Protein AF-A0A952FI58-F1 (afdb_monomer_lite)

Foldseek 3Di:
DDDPPPQDDPLLVVLVVLLVLLPLPVQLVVQCVVQVPHDPVSNVVSNVCSVVSSVVSNVVSVVSCVVCVVPDPDDD

Sequence (76 aa):
GARLPAGAGWSQFFGVCLLCGVGFTMSLFIGALAFAGQDAGYETQLKLGVLCGSLLSGVLGAVMLMRTSTAQKVPN

pLDDT: mean 74.22, std 12.36, range [41.0, 89.69]

Secondary structure (DSSP, 8-state):
-PPPPTT--HHHHHHHHHHHT--HHHHHHHHHHHTTTS-HHHHHHHHHHHHHHHHHHHHHHHHHHHHHHTT-----

Radius of gyration: 17.08 Å; chains: 1; bounding box: 28×18×56 Å

Structure (mmCIF, N/CA/C/O backbone):
data_AF-A0A952FI58-F1
#
_entry.id   AF-A0A952FI58-F1
#
loop_
_atom_site.group_PDB
_atom_site.id
_atom_site.type_symbol
_atom_site.label_atom_id
_atom_site.label_alt_id
_atom_site.label_comp_id
_atom_site.label_asym_id
_atom_site.label_entity_id
_atom_site.label_seq_id
_atom_site.pdbx_PDB_ins_code
_atom_site.Cartn_x
_atom_site.Cartn_y
_atom_site.Cartn_z
_atom_site.occupancy
_atom_site.B_iso_or_equiv
_atom_site.auth_seq_id
_atom_site.auth_comp_id
_atom_site.auth_asym_id
_atom_site.auth_atom_id
_atom_site.pdbx_PDB_model_num
ATOM 1 N N . GLY A 1 1 ? 10.635 -11.806 18.871 1.00 50.44 1 GLY A N 1
ATOM 2 C CA . GLY A 1 1 ? 9.208 -11.699 19.222 1.00 50.44 1 GLY A CA 1
ATOM 3 C C . GLY A 1 1 ? 8.739 -10.295 18.930 1.00 50.44 1 GLY A C 1
ATOM 4 O O . GLY A 1 1 ? 9.273 -9.373 19.527 1.00 50.44 1 GLY A O 1
ATOM 5 N N . ALA A 1 2 ? 7.804 -10.132 17.995 1.00 50.34 2 ALA A N 1
ATOM 6 C CA . ALA A 1 2 ? 7.164 -8.848 17.730 1.00 50.34 2 ALA A CA 1
ATOM 7 C C . ALA A 1 2 ? 5.906 -8.749 18.599 1.00 50.34 2 ALA A C 1
ATOM 9 O O . ALA A 1 2 ? 5.054 -9.636 18.565 1.00 50.34 2 ALA A O 1
ATOM 10 N N . ARG A 1 3 ? 5.828 -7.708 19.427 1.00 58.06 3 ARG A N 1
ATOM 11 C CA . ARG A 1 3 ? 4.680 -7.429 20.292 1.00 58.06 3 ARG A CA 1
ATOM 12 C C . ARG A 1 3 ? 3.863 -6.339 19.611 1.00 58.06 3 ARG A C 1
ATOM 14 O O . ARG A 1 3 ? 4.429 -5.307 19.259 1.00 58.06 3 ARG A O 1
ATOM 21 N N . LEU A 1 4 ? 2.570 -6.570 19.397 1.00 60.28 4 LEU A N 1
ATOM 22 C CA . LEU A 1 4 ? 1.706 -5.528 18.849 1.00 60.28 4 LEU A CA 1
ATOM 23 C C . LEU A 1 4 ? 1.582 -4.376 19.859 1.00 60.28 4 LEU A C 1
ATOM 25 O O . LEU A 1 4 ? 1.630 -4.632 21.069 1.00 60.28 4 LEU A O 1
ATOM 29 N N . PRO A 1 5 ? 1.466 -3.121 19.381 1.00 59.97 5 PRO A N 1
ATOM 30 C CA . PRO A 1 5 ? 1.330 -1.958 20.251 1.00 59.97 5 PRO A CA 1
ATOM 31 C C . PRO A 1 5 ? 0.136 -2.134 21.198 1.00 59.97 5 PRO A C 1
ATOM 33 O O . PRO A 1 5 ? -0.885 -2.712 20.823 1.00 59.97 5 PRO A O 1
ATOM 36 N N . ALA A 1 6 ? 0.286 -1.683 22.446 1.00 56.84 6 ALA A N 1
ATOM 37 C CA . ALA A 1 6 ? -0.703 -1.899 23.500 1.00 56.84 6 ALA A CA 1
ATOM 38 C C . ALA A 1 6 ? -2.077 -1.347 23.077 1.00 56.84 6 ALA A C 1
ATOM 40 O O . ALA A 1 6 ? -2.227 -0.146 22.875 1.00 56.84 6 ALA A O 1
ATOM 41 N N . GLY A 1 7 ? -3.058 -2.240 22.912 1.00 61.16 7 GLY A N 1
ATOM 42 C CA . GLY A 1 7 ? -4.419 -1.902 22.482 1.00 61.16 7 GLY A CA 1
ATOM 43 C C . GLY A 1 7 ? -4.752 -2.242 21.026 1.00 61.16 7 GLY A C 1
ATOM 44 O O . GLY A 1 7 ? -5.930 -2.323 20.706 1.00 61.16 7 GLY A O 1
ATOM 45 N N . ALA A 1 8 ? -3.771 -2.531 20.163 1.00 63.34 8 ALA A N 1
ATOM 46 C CA . ALA A 1 8 ? -4.042 -2.922 18.779 1.00 63.34 8 ALA A CA 1
ATOM 47 C C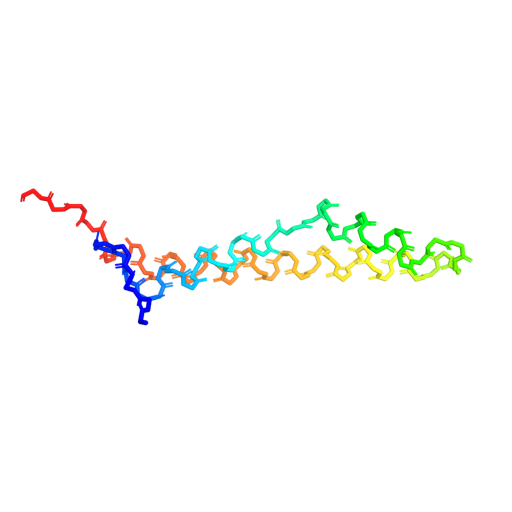 . ALA A 1 8 ? -4.290 -4.434 18.659 1.00 63.34 8 ALA A C 1
ATOM 49 O O . ALA A 1 8 ? -3.424 -5.256 18.975 1.00 63.34 8 ALA A O 1
ATOM 50 N N . GLY A 1 9 ? -5.466 -4.812 18.157 1.00 70.75 9 GLY A N 1
ATOM 51 C CA . GLY A 1 9 ? -5.756 -6.200 17.802 1.00 70.75 9 GLY A CA 1
ATOM 52 C C . GLY A 1 9 ? -4.945 -6.651 16.583 1.00 70.75 9 GLY A C 1
ATOM 53 O O . GLY A 1 9 ? -4.698 -5.865 15.668 1.00 70.75 9 GLY A O 1
ATOM 54 N N . TRP A 1 10 ? -4.580 -7.937 16.521 1.00 71.12 10 TRP A N 1
ATOM 55 C CA . TRP A 1 10 ? -3.903 -8.525 15.352 1.00 71.12 10 TRP A CA 1
ATOM 56 C C . TRP A 1 10 ? -4.636 -8.220 14.040 1.00 71.12 10 TRP A C 1
ATOM 58 O O . TRP A 1 10 ? -4.008 -7.854 13.050 1.00 71.12 10 TRP A O 1
ATOM 68 N N . SER A 1 11 ? -5.967 -8.259 14.056 1.00 68.56 11 SER A N 1
ATOM 69 C CA . SER A 1 11 ? -6.805 -7.942 12.897 1.00 68.56 11 SER A CA 1
ATOM 70 C C . SER A 1 11 ? -6.704 -6.478 12.440 1.00 68.56 11 SER A C 1
ATOM 72 O O . SER A 1 11 ? -6.776 -6.209 11.244 1.00 68.56 11 SER A O 1
ATOM 74 N N . GLN A 1 12 ? -6.485 -5.533 13.362 1.00 69.75 12 GLN A N 1
ATOM 75 C CA . GLN A 1 12 ? -6.279 -4.120 13.028 1.00 69.75 12 GLN A CA 1
ATOM 76 C C . GLN A 1 12 ? -4.903 -3.899 12.398 1.00 69.75 12 GLN A C 1
ATOM 78 O O . GLN A 1 12 ? -4.793 -3.159 11.425 1.00 69.75 12 GLN A O 1
ATOM 83 N N . PHE A 1 13 ? -3.867 -4.575 12.908 1.00 78.75 13 PHE A N 1
ATOM 84 C CA . PHE A 1 13 ? -2.538 -4.543 12.298 1.00 78.75 13 PHE A CA 1
ATOM 85 C C . PHE A 1 13 ? -2.591 -5.037 10.849 1.00 78.75 13 PHE A C 1
ATOM 87 O O . PHE A 1 13 ? -2.121 -4.340 9.954 1.00 78.75 13 PHE A O 1
ATOM 94 N N . PHE A 1 14 ? -3.264 -6.165 10.598 1.00 77.12 14 PHE A N 1
ATOM 95 C CA . PHE A 1 14 ? -3.497 -6.641 9.234 1.00 77.12 14 PHE A CA 1
ATOM 96 C C . PHE A 1 14 ? -4.277 -5.625 8.391 1.00 77.12 14 PHE A C 1
ATOM 98 O O . PHE A 1 14 ? -3.855 -5.326 7.279 1.00 77.12 14 PHE A O 1
ATOM 105 N N . GLY A 1 15 ? -5.355 -5.034 8.915 1.00 76.56 15 GLY A N 1
ATOM 106 C CA . GLY A 1 15 ? -6.109 -3.999 8.202 1.00 76.56 15 GLY A CA 1
ATOM 107 C C . GLY A 1 15 ? -5.254 -2.786 7.804 1.00 76.56 15 GLY A C 1
ATOM 108 O O . GLY A 1 15 ? -5.320 -2.339 6.661 1.00 76.56 15 GLY A O 1
ATOM 109 N N . VAL A 1 16 ? -4.391 -2.298 8.701 1.00 78.25 16 VAL A N 1
ATOM 110 C CA . VAL A 1 16 ? -3.453 -1.197 8.414 1.00 78.25 16 VAL A CA 1
ATOM 111 C C . VAL A 1 16 ? -2.385 -1.618 7.404 1.00 78.25 16 VAL A C 1
ATOM 113 O O . VAL A 1 16 ? -2.069 -0.837 6.512 1.00 78.25 16 VAL A O 1
ATOM 116 N N . CYS A 1 17 ? -1.859 -2.843 7.477 1.00 79.81 17 CYS A N 1
ATOM 117 C CA . CYS A 1 17 ? -0.933 -3.366 6.468 1.00 79.81 17 CYS A CA 1
ATOM 118 C C . CYS A 1 17 ? -1.578 -3.434 5.074 1.00 79.81 17 CYS A C 1
ATOM 120 O O . CYS A 1 17 ? -0.940 -3.047 4.097 1.00 79.81 17 CYS A O 1
ATOM 122 N N . LEU A 1 18 ? -2.844 -3.860 4.977 1.00 76.94 18 LEU A N 1
ATOM 123 C CA . LEU A 1 18 ? -3.591 -3.862 3.714 1.00 76.94 18 LEU A CA 1
ATOM 124 C C . LEU A 1 18 ? -3.810 -2.439 3.175 1.00 76.94 18 LEU A C 1
ATOM 126 O O . LEU A 1 18 ? -3.673 -2.214 1.974 1.00 76.94 18 LEU A O 1
ATOM 130 N N . LEU A 1 19 ? -4.097 -1.462 4.040 1.00 77.19 19 LEU A N 1
ATOM 131 C CA . LEU A 1 19 ? -4.200 -0.059 3.621 1.00 77.19 19 LEU A CA 1
ATOM 132 C C . LEU A 1 19 ? -2.848 0.544 3.216 1.00 77.19 19 LEU A C 1
ATOM 134 O O . LEU A 1 19 ? -2.781 1.293 2.247 1.00 77.19 19 LEU A O 1
ATOM 138 N N . CYS A 1 20 ? -1.766 0.196 3.913 1.00 78.19 20 CYS A N 1
ATOM 139 C CA . CYS A 1 20 ? -0.404 0.599 3.553 1.00 78.19 20 CYS A CA 1
ATOM 140 C C . CYS A 1 20 ? -0.019 0.095 2.150 1.00 78.19 20 CYS A C 1
ATOM 142 O O . CYS A 1 20 ? 0.678 0.780 1.407 1.00 78.19 20 CYS A O 1
ATOM 144 N N . GLY A 1 21 ? -0.545 -1.066 1.748 1.00 70.00 21 GLY A N 1
ATOM 145 C CA . GLY A 1 21 ? -0.384 -1.624 0.404 1.00 70.00 21 GLY A CA 1
ATOM 146 C C . GLY A 1 21 ? -1.040 -0.823 -0.732 1.00 70.00 21 GLY A C 1
ATOM 147 O O . GLY A 1 21 ? -0.843 -1.171 -1.895 1.00 70.00 21 GLY A O 1
ATOM 148 N N . VAL A 1 22 ? -1.792 0.250 -0.450 1.00 81.12 22 VAL A N 1
ATOM 149 C CA . VAL A 1 22 ? -2.364 1.155 -1.467 1.00 81.12 22 VAL A CA 1
ATOM 150 C C . VAL A 1 22 ? -1.260 2.075 -2.010 1.00 81.12 22 VAL A C 1
ATOM 152 O O . VAL A 1 22 ? -1.168 3.259 -1.700 1.00 81.12 22 VAL A O 1
ATOM 155 N N . GLY A 1 23 ? -0.368 1.504 -2.818 1.00 76.44 23 GLY A N 1
ATOM 156 C CA . GLY A 1 23 ? 0.843 2.147 -3.328 1.00 76.44 23 GLY A CA 1
ATOM 157 C C . GLY A 1 23 ? 0.732 2.626 -4.774 1.00 76.44 23 GLY A C 1
ATOM 158 O O . GLY A 1 23 ? 1.686 2.426 -5.521 1.00 76.44 23 GLY A O 1
ATOM 159 N N . PHE A 1 24 ? -0.403 3.204 -5.188 1.00 77.25 24 PHE A N 1
ATOM 160 C CA . PHE A 1 24 ? -0.699 3.577 -6.585 1.00 77.25 24 PHE A CA 1
ATOM 161 C C . PHE A 1 24 ? 0.485 4.269 -7.287 1.00 77.25 24 PHE A C 1
ATOM 163 O O . PHE A 1 24 ? 0.986 3.772 -8.293 1.00 77.25 24 PHE A O 1
ATOM 170 N N . THR A 1 25 ? 1.006 5.356 -6.711 1.00 78.69 25 THR A N 1
ATOM 171 C CA . THR A 1 25 ? 2.076 6.159 -7.327 1.00 78.69 25 THR A CA 1
ATOM 172 C C . THR A 1 25 ? 3.431 5.447 -7.345 1.00 78.69 25 THR A C 1
ATOM 174 O O . THR A 1 25 ? 4.116 5.466 -8.364 1.00 78.69 25 THR A O 1
ATOM 177 N N . MET A 1 26 ? 3.812 4.774 -6.252 1.00 86.56 26 MET A N 1
ATOM 178 C CA . MET A 1 26 ? 5.083 4.035 -6.194 1.00 86.56 26 MET A CA 1
ATOM 179 C C . MET A 1 26 ? 5.064 2.798 -7.097 1.00 86.56 26 MET A C 1
ATOM 181 O O . MET A 1 26 ? 6.054 2.495 -7.753 1.00 86.56 26 MET A O 1
ATOM 185 N N . SER A 1 27 ? 3.924 2.116 -7.195 1.00 85.44 27 SER A N 1
ATOM 186 C CA . SER A 1 27 ? 3.768 0.938 -8.051 1.00 85.44 27 SER A CA 1
ATOM 187 C C . SER A 1 27 ? 3.786 1.311 -9.531 1.00 85.44 27 SER A C 1
ATOM 189 O O . SER A 1 27 ? 4.408 0.603 -10.321 1.00 85.44 27 SER A O 1
ATOM 191 N N . LEU A 1 28 ? 3.175 2.443 -9.917 1.00 82.50 28 LEU A N 1
ATOM 192 C CA . LEU A 1 28 ? 3.292 2.945 -11.290 1.00 82.50 28 LEU A CA 1
ATOM 193 C C . LEU A 1 28 ? 4.718 3.381 -11.620 1.00 82.50 28 LEU A C 1
ATOM 195 O O . LEU A 1 28 ? 5.158 3.149 -12.738 1.00 82.50 28 LE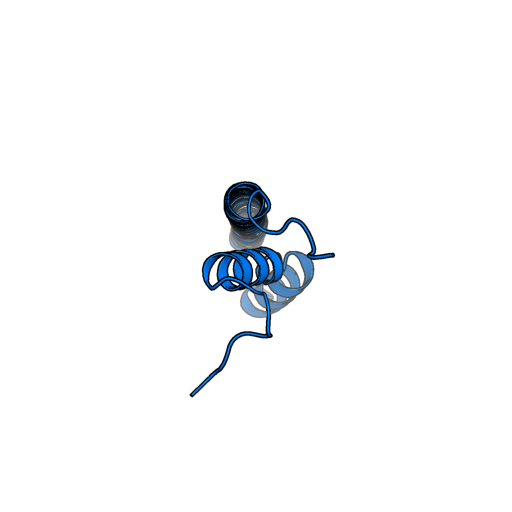U A O 1
ATOM 199 N N . PHE A 1 29 ? 5.454 3.952 -10.665 1.00 84.44 29 PHE A N 1
ATOM 200 C CA . PHE A 1 29 ? 6.858 4.302 -10.873 1.00 84.44 29 PHE A CA 1
ATOM 201 C C . PHE A 1 29 ? 7.736 3.062 -11.096 1.00 84.44 29 P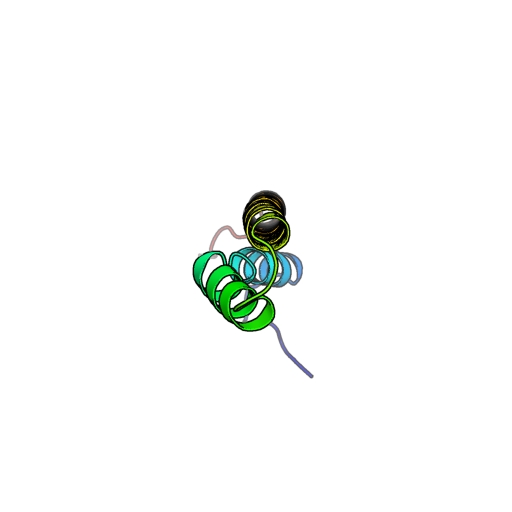HE A C 1
ATOM 203 O O . PHE A 1 29 ? 8.488 3.008 -12.067 1.00 84.44 29 PHE A O 1
ATOM 210 N N . ILE A 1 30 ? 7.593 2.030 -10.257 1.00 85.75 30 ILE A N 1
ATOM 211 C CA . ILE A 1 30 ? 8.313 0.761 -10.439 1.00 85.75 30 ILE A CA 1
ATOM 212 C C . ILE A 1 30 ? 7.941 0.103 -11.762 1.00 85.75 30 ILE A C 1
ATOM 214 O O . ILE A 1 30 ? 8.822 -0.338 -12.494 1.00 85.75 30 ILE A O 1
ATOM 218 N N . GLY A 1 31 ? 6.655 0.053 -12.096 1.00 83.50 31 GLY A N 1
ATOM 219 C CA . GLY A 1 31 ? 6.229 -0.541 -13.351 1.00 83.50 31 GLY A CA 1
ATOM 220 C C . GLY A 1 31 ? 6.678 0.267 -14.575 1.00 83.50 31 GLY A C 1
ATOM 221 O O . GLY A 1 31 ? 7.064 -0.328 -15.576 1.00 83.50 31 GLY A O 1
ATOM 222 N N . ALA A 1 32 ? 6.730 1.598 -14.487 1.00 81.12 32 ALA A N 1
ATOM 223 C CA . ALA A 1 32 ? 7.296 2.437 -15.541 1.00 81.12 32 ALA A CA 1
ATOM 224 C C . ALA A 1 32 ? 8.789 2.149 -15.760 1.00 81.12 32 ALA A C 1
ATOM 226 O O . ALA A 1 32 ? 9.220 2.121 -16.905 1.00 81.12 32 ALA A O 1
ATOM 227 N N . LEU A 1 33 ? 9.565 1.876 -14.702 1.00 83.88 33 LEU A N 1
ATOM 228 C CA . LEU A 1 33 ? 10.963 1.441 -14.831 1.00 83.88 33 LEU A CA 1
ATOM 229 C C . LEU A 1 33 ? 11.084 0.012 -15.377 1.00 83.88 33 LEU A C 1
ATOM 231 O O . LEU A 1 33 ? 11.940 -0.250 -16.216 1.00 83.88 33 LEU A O 1
ATOM 235 N N . ALA A 1 34 ? 10.233 -0.907 -14.916 1.00 81.62 34 ALA A N 1
ATOM 236 C CA . ALA A 1 34 ? 10.278 -2.318 -15.301 1.00 81.62 34 ALA A CA 1
ATOM 237 C C . ALA A 1 34 ? 9.922 -2.549 -16.779 1.00 81.62 34 ALA A C 1
ATOM 239 O O . ALA A 1 34 ? 10.433 -3.481 -17.394 1.00 81.62 34 ALA A O 1
ATOM 240 N N . PHE A 1 35 ? 9.065 -1.696 -17.344 1.00 77.25 35 PHE A N 1
ATOM 241 C CA . PHE A 1 35 ? 8.610 -1.784 -18.733 1.00 77.25 35 PHE A CA 1
ATOM 242 C C . PHE A 1 35 ? 9.058 -0.589 -19.587 1.00 77.25 35 PHE A C 1
ATOM 244 O O . PHE A 1 35 ? 8.534 -0.391 -20.683 1.00 77.25 35 PHE A O 1
ATOM 251 N N . ALA A 1 36 ? 10.036 0.196 -19.118 1.00 71.19 36 ALA A N 1
ATOM 252 C CA . ALA A 1 36 ? 10.610 1.298 -19.883 1.00 71.19 36 ALA A CA 1
ATOM 253 C C . ALA A 1 36 ? 11.160 0.778 -21.226 1.00 71.19 36 ALA A C 1
ATOM 255 O O . ALA A 1 36 ? 12.155 0.057 -21.261 1.00 71.19 36 ALA A O 1
ATOM 256 N N . GLY A 1 37 ? 10.501 1.133 -22.336 1.00 68.81 37 GLY A N 1
ATOM 257 C CA . GLY A 1 37 ? 10.886 0.709 -23.689 1.00 68.81 37 GLY A CA 1
ATOM 258 C C . GLY A 1 37 ? 10.262 -0.605 -24.186 1.00 68.81 37 GLY A C 1
ATOM 259 O O . GLY A 1 37 ? 10.711 -1.127 -25.202 1.00 68.81 37 GLY A O 1
ATOM 260 N N . GLN A 1 38 ? 9.254 -1.150 -23.497 1.00 68.56 38 GLN A N 1
ATOM 261 C CA . GLN A 1 38 ? 8.421 -2.270 -23.971 1.00 68.56 38 GLN A CA 1
ATOM 262 C C . GLN A 1 38 ? 7.135 -1.751 -24.651 1.00 68.56 38 GLN A C 1
ATOM 264 O O . GLN A 1 38 ? 6.770 -0.589 -24.480 1.00 68.56 38 GLN A O 1
ATOM 269 N N . ASP A 1 39 ? 6.439 -2.596 -25.422 1.00 73.50 39 ASP A N 1
ATOM 270 C CA . ASP A 1 39 ? 5.204 -2.226 -26.136 1.00 73.50 39 ASP A CA 1
ATOM 271 C C . ASP A 1 39 ? 4.146 -1.555 -25.239 1.00 73.50 39 ASP A C 1
ATOM 273 O O . ASP A 1 39 ? 3.895 -1.980 -24.106 1.00 73.50 39 ASP A O 1
ATOM 277 N N . ALA A 1 40 ? 3.434 -0.564 -25.792 1.00 70.81 40 ALA A N 1
ATOM 278 C CA . ALA A 1 40 ? 2.414 0.233 -25.091 1.00 70.81 40 ALA A CA 1
ATOM 279 C C . ALA A 1 40 ? 1.267 -0.596 -24.462 1.00 70.81 40 ALA A C 1
ATOM 281 O O . ALA A 1 40 ? 0.564 -0.130 -23.557 1.00 70.81 40 ALA A O 1
ATOM 282 N N . GLY A 1 41 ? 1.081 -1.843 -24.909 1.00 75.88 41 GLY A N 1
ATOM 283 C CA . GLY A 1 41 ? 0.126 -2.783 -24.319 1.00 75.88 41 GLY A CA 1
ATOM 284 C C . GLY A 1 41 ? 0.456 -3.157 -22.868 1.00 75.88 41 GLY A C 1
ATOM 285 O O . GLY A 1 41 ? -0.449 -3.239 -22.034 1.00 75.88 41 GLY A O 1
ATOM 286 N N . TYR A 1 42 ? 1.741 -3.305 -22.527 1.00 78.56 42 TYR A N 1
ATOM 287 C CA . TYR A 1 42 ? 2.164 -3.692 -21.177 1.00 78.56 42 TYR A CA 1
ATOM 288 C C . TYR A 1 42 ? 1.971 -2.566 -20.161 1.00 78.56 42 TYR A C 1
ATOM 290 O O . TYR A 1 42 ? 1.552 -2.826 -19.033 1.00 78.56 42 TYR A O 1
ATOM 298 N N . GLU A 1 43 ? 2.184 -1.310 -20.564 1.00 76.94 43 GLU A N 1
ATOM 299 C CA . GLU A 1 43 ? 1.951 -0.149 -19.698 1.00 76.94 43 GLU A CA 1
ATOM 300 C C . GLU A 1 43 ? 0.468 -0.026 -19.311 1.00 76.94 43 GLU A C 1
ATOM 302 O O . GLU A 1 43 ? 0.131 0.256 -18.157 1.00 76.94 43 GLU A O 1
ATOM 307 N N . THR A 1 44 ? -0.432 -0.302 -20.261 1.00 82.12 44 THR A N 1
ATOM 308 C CA . THR A 1 44 ? -1.881 -0.280 -20.019 1.00 82.12 44 THR A CA 1
ATOM 309 C C . THR A 1 44 ? -2.294 -1.384 -19.045 1.00 82.12 44 THR A C 1
ATOM 311 O O . THR A 1 44 ? -3.013 -1.120 -18.078 1.00 82.12 44 THR A O 1
ATOM 314 N N . GLN A 1 45 ? -1.796 -2.609 -19.242 1.00 84.75 45 GLN A N 1
ATOM 315 C CA . GLN A 1 45 ? -2.076 -3.732 -18.345 1.00 84.75 45 GLN A CA 1
ATOM 316 C C . GLN A 1 45 ? -1.517 -3.501 -16.936 1.00 84.75 45 GLN A C 1
ATOM 318 O O . GLN A 1 45 ? -2.194 -3.789 -15.950 1.00 84.75 45 GLN A O 1
ATOM 323 N N . LEU A 1 46 ? -0.313 -2.938 -16.827 1.00 85.88 46 LEU A N 1
ATOM 324 C CA . LEU A 1 46 ? 0.298 -2.559 -15.557 1.00 85.88 46 LEU A CA 1
ATOM 325 C C . LEU A 1 46 ? -0.569 -1.542 -14.804 1.00 85.88 46 LEU A C 1
ATOM 327 O O . LEU A 1 46 ? -0.878 -1.749 -13.632 1.00 85.88 46 LEU A O 1
ATOM 331 N N . LYS A 1 47 ? -0.977 -0.452 -15.466 1.00 84.31 47 LYS A N 1
ATOM 332 C CA . LYS A 1 47 ? -1.833 0.583 -14.867 1.00 84.31 47 LYS A CA 1
ATOM 333 C C . LYS A 1 47 ? -3.149 0.000 -14.362 1.00 84.31 47 LYS A C 1
ATOM 335 O O . LYS A 1 47 ? -3.548 0.293 -13.236 1.00 84.31 47 LYS A O 1
ATOM 340 N N . LEU A 1 48 ? -3.786 -0.854 -15.164 1.00 88.44 48 LEU A N 1
ATOM 341 C CA . LEU A 1 48 ? -5.004 -1.565 -14.774 1.00 88.44 48 LEU A CA 1
ATOM 342 C C . LEU A 1 48 ? -4.757 -2.481 -13.571 1.00 88.44 48 LEU A C 1
ATOM 344 O O . LEU A 1 48 ? -5.519 -2.435 -12.611 1.00 88.44 48 LEU A O 1
ATOM 348 N N . GLY A 1 49 ? -3.669 -3.252 -13.575 1.00 88.06 49 GLY A N 1
ATOM 349 C CA . GLY A 1 49 ? -3.298 -4.133 -12.469 1.00 88.06 49 GLY A CA 1
ATOM 350 C C . GLY A 1 49 ? -3.064 -3.373 -11.164 1.00 88.06 49 GLY A C 1
ATOM 351 O O . GLY A 1 49 ? -3.605 -3.752 -10.127 1.00 88.06 49 GLY A O 1
ATOM 352 N N . VAL A 1 50 ? -2.324 -2.263 -11.212 1.00 87.56 50 VAL A N 1
ATOM 353 C CA . VAL A 1 50 ? -2.071 -1.418 -10.036 1.00 87.56 50 VAL A CA 1
ATOM 354 C C . VAL A 1 50 ? -3.355 -0.756 -9.545 1.00 87.56 50 VAL A C 1
ATOM 356 O O . VAL A 1 50 ? -3.582 -0.717 -8.335 1.00 87.56 50 VAL A O 1
ATOM 359 N N . LEU A 1 51 ? -4.219 -0.274 -10.442 1.00 87.69 51 LEU A N 1
ATOM 360 C CA . LEU A 1 51 ? -5.489 0.343 -10.061 1.00 87.69 51 LEU A CA 1
ATOM 361 C C . LEU A 1 51 ? -6.442 -0.683 -9.428 1.00 87.69 51 LEU A C 1
ATOM 363 O O . LEU A 1 51 ? -6.966 -0.440 -8.342 1.00 87.69 51 LEU A O 1
ATOM 367 N N . CYS A 1 52 ? -6.612 -1.851 -10.054 1.00 89.69 52 CYS A N 1
ATOM 368 C CA . CYS A 1 52 ? -7.442 -2.936 -9.533 1.00 89.69 52 CYS A CA 1
ATOM 369 C C . CYS A 1 52 ? -6.894 -3.488 -8.212 1.00 89.69 52 CYS A C 1
ATOM 371 O O . CYS A 1 52 ? -7.653 -3.650 -7.260 1.00 89.69 52 CYS A O 1
A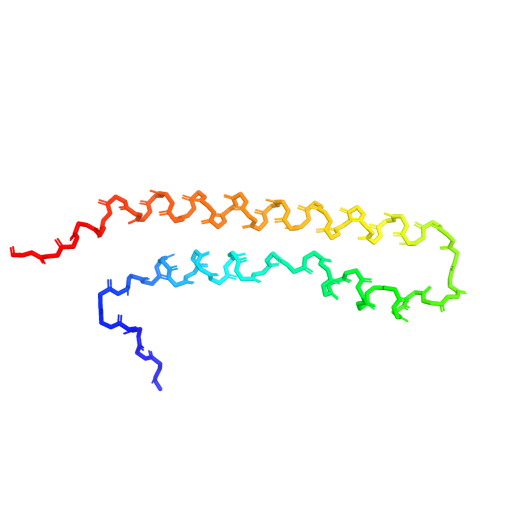TOM 373 N N . GLY A 1 53 ? -5.587 -3.737 -8.118 1.00 86.50 53 GLY A N 1
ATOM 374 C CA . GLY A 1 53 ? -4.944 -4.232 -6.901 1.00 86.50 53 GLY A CA 1
ATOM 375 C C . GLY A 1 53 ? -5.044 -3.240 -5.743 1.00 86.50 53 GLY A C 1
ATOM 376 O O . GLY A 1 53 ? -5.406 -3.627 -4.634 1.00 86.50 53 GLY A O 1
ATOM 377 N N . SER A 1 54 ? -4.816 -1.950 -6.006 1.00 86.94 54 SER A N 1
ATOM 378 C CA . SER A 1 54 ? -4.965 -0.891 -4.997 1.00 86.94 54 SER A CA 1
ATOM 379 C C . SER A 1 54 ? -6.411 -0.771 -4.520 1.00 86.94 54 SER A C 1
ATOM 381 O O . SER A 1 54 ? -6.649 -0.640 -3.321 1.00 86.94 54 SER A O 1
ATOM 383 N N . LEU A 1 55 ? -7.381 -0.862 -5.438 1.00 87.94 55 LEU A N 1
ATOM 384 C CA . LEU A 1 55 ? -8.801 -0.841 -5.097 1.00 87.94 55 LEU A CA 1
ATOM 385 C C . LEU A 1 55 ? -9.176 -2.046 -4.229 1.00 87.94 55 LEU A C 1
ATOM 387 O O . LEU A 1 55 ? -9.805 -1.870 -3.190 1.00 87.94 55 LEU A O 1
ATOM 391 N N . LEU A 1 56 ? -8.747 -3.253 -4.605 1.00 87.75 56 LEU A N 1
ATOM 392 C CA . LEU A 1 56 ? -8.985 -4.461 -3.815 1.00 87.75 56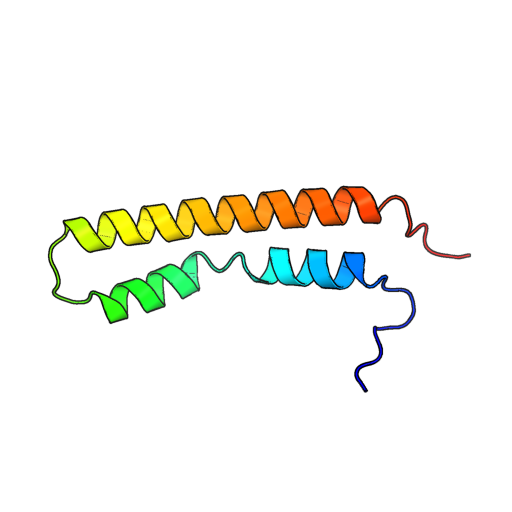 LEU A CA 1
ATOM 393 C C . LEU A 1 56 ? -8.335 -4.369 -2.431 1.00 87.75 56 LEU A C 1
ATOM 395 O O . LEU A 1 56 ? -8.992 -4.675 -1.440 1.00 87.75 56 LEU A O 1
ATOM 399 N N . SER A 1 57 ? -7.089 -3.898 -2.341 1.00 85.75 57 SER A N 1
ATOM 400 C CA . SER A 1 57 ? -6.389 -3.721 -1.062 1.00 85.75 57 SER A CA 1
ATOM 401 C C . SER A 1 57 ? -7.078 -2.680 -0.179 1.00 85.75 57 SER A C 1
ATOM 403 O O . SER A 1 57 ? -7.267 -2.910 1.014 1.00 85.75 57 SER A O 1
ATOM 405 N N . GLY A 1 58 ? -7.531 -1.569 -0.768 1.00 83.69 58 GLY A N 1
ATOM 406 C CA . GLY A 1 58 ? -8.295 -0.532 -0.081 1.00 83.69 58 GLY A CA 1
ATOM 407 C C . GLY A 1 58 ? -9.648 -1.034 0.422 1.00 83.69 58 GLY A C 1
ATOM 408 O O . GLY A 1 58 ? -9.981 -0.816 1.583 1.00 83.69 58 GLY A O 1
ATOM 409 N N . VAL A 1 59 ? -10.405 -1.759 -0.408 1.00 86.81 59 VAL A N 1
ATOM 410 C CA . VAL A 1 59 ? -11.706 -2.336 -0.034 1.00 86.81 59 VAL A CA 1
ATOM 411 C C . VAL A 1 59 ? -11.536 -3.392 1.053 1.00 86.81 59 VAL A C 1
ATOM 413 O O . VAL A 1 59 ? -12.218 -3.328 2.071 1.00 86.81 59 VAL A O 1
ATOM 416 N N . LEU A 1 60 ? -10.616 -4.344 0.881 1.00 84.38 60 LEU A N 1
ATOM 417 C CA . LEU A 1 60 ? -10.368 -5.392 1.871 1.00 84.38 60 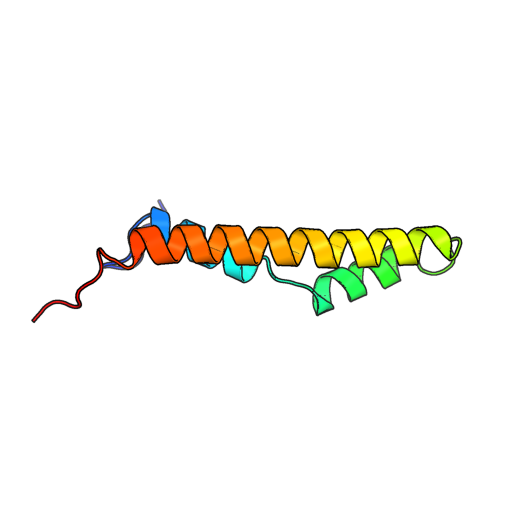LEU A CA 1
ATOM 418 C C . LEU A 1 60 ? -9.834 -4.807 3.180 1.00 84.38 60 LEU A C 1
ATOM 420 O O . LEU A 1 60 ? -10.332 -5.169 4.243 1.00 84.38 60 LEU A O 1
ATOM 424 N N . GLY A 1 61 ? -8.888 -3.868 3.115 1.00 82.94 61 GLY A N 1
ATOM 425 C CA . GLY A 1 61 ? -8.370 -3.152 4.278 1.00 82.94 61 GLY A CA 1
ATOM 426 C C . GLY A 1 61 ? -9.465 -2.373 5.005 1.00 82.94 61 GLY A C 1
ATOM 427 O O . GLY A 1 61 ? -9.602 -2.507 6.218 1.00 82.94 61 GLY A O 1
ATOM 428 N N . ALA A 1 62 ? -10.308 -1.635 4.276 1.00 82.00 62 ALA A N 1
ATOM 429 C CA . ALA A 1 62 ? -11.435 -0.900 4.844 1.00 82.00 62 ALA A CA 1
ATOM 430 C C . ALA A 1 62 ? -12.484 -1.831 5.463 1.00 82.00 62 ALA A C 1
ATOM 432 O O . ALA A 1 62 ? -12.910 -1.584 6.584 1.00 82.00 62 ALA A O 1
ATOM 433 N N . VAL A 1 63 ? -12.867 -2.923 4.798 1.00 83.31 63 VAL A N 1
ATOM 434 C CA . VAL A 1 63 ? -13.823 -3.908 5.334 1.00 83.31 63 VAL A CA 1
ATOM 435 C C . VAL A 1 63 ? -13.265 -4.587 6.582 1.00 83.31 63 VAL A C 1
ATOM 437 O O . VAL A 1 63 ? -13.986 -4.748 7.568 1.00 83.31 63 VAL A O 1
ATOM 440 N N . MET A 1 64 ? -11.987 -4.974 6.562 1.00 79.00 64 MET A N 1
ATOM 441 C CA . MET A 1 64 ? -11.326 -5.591 7.709 1.00 79.00 64 MET A CA 1
ATOM 442 C C . MET A 1 64 ? -11.271 -4.611 8.879 1.00 79.00 64 MET A C 1
ATOM 444 O O . MET A 1 64 ? -11.669 -4.970 9.985 1.00 79.00 64 MET A O 1
ATOM 448 N N . LEU A 1 65 ? -10.880 -3.357 8.627 1.00 75.81 65 LEU A N 1
ATOM 449 C CA . LEU A 1 65 ? -10.886 -2.321 9.649 1.00 75.81 65 LEU A CA 1
ATOM 450 C C . LEU A 1 65 ? -12.294 -2.050 10.161 1.00 75.81 65 LEU A C 1
ATOM 452 O O . LEU A 1 65 ? -12.486 -2.165 11.357 1.00 75.81 65 LEU A O 1
ATOM 456 N N . MET A 1 66 ? -13.295 -1.816 9.313 1.00 73.88 66 MET A N 1
ATOM 457 C CA . MET A 1 66 ? -14.683 -1.578 9.734 1.00 73.88 66 MET A CA 1
ATOM 458 C C . MET A 1 66 ? -15.238 -2.709 10.606 1.00 73.88 66 MET A C 1
ATOM 460 O O . MET A 1 66 ? -15.899 -2.436 11.605 1.00 73.88 66 MET A O 1
ATOM 464 N N . ARG A 1 67 ? -14.927 -3.972 10.284 1.00 69.44 67 ARG A N 1
ATOM 465 C CA . ARG A 1 67 ? -15.313 -5.132 11.107 1.00 69.44 67 ARG A CA 1
ATOM 466 C C . ARG A 1 67 ? -14.598 -5.187 12.455 1.00 69.44 67 ARG A C 1
ATOM 468 O O . ARG A 1 67 ? -15.145 -5.735 13.405 1.00 69.44 67 ARG A O 1
ATOM 475 N N . THR A 1 68 ? -13.390 -4.639 12.546 1.00 64.69 68 THR A N 1
ATOM 476 C CA . THR A 1 68 ? -12.594 -4.607 13.785 1.00 64.69 68 THR A CA 1
ATOM 477 C C . THR A 1 68 ? -12.768 -3.318 14.594 1.00 64.69 68 THR A C 1
ATOM 479 O O . THR A 1 68 ? -12.628 -3.340 15.812 1.00 64.69 68 THR A O 1
ATOM 482 N N . SER A 1 69 ? -13.134 -2.203 13.955 1.00 57.12 69 SER A N 1
ATOM 483 C CA . SER A 1 69 ? -13.296 -0.875 14.557 1.00 57.12 69 SER A CA 1
ATOM 484 C C . SER A 1 69 ? -14.525 -0.782 15.459 1.00 57.12 69 SER A C 1
ATOM 486 O O . SER A 1 69 ? -14.605 0.127 16.279 1.00 57.12 69 SER A O 1
ATOM 488 N N . THR A 1 70 ? -15.453 -1.743 15.396 1.00 54.16 70 THR A N 1
ATOM 489 C CA . THR A 1 70 ? -16.507 -1.901 16.415 1.00 54.16 70 THR A CA 1
ATOM 490 C C . THR A 1 70 ? -15.945 -2.365 17.772 1.00 54.16 70 THR A C 1
ATOM 492 O O . THR A 1 70 ? -16.650 -2.303 18.774 1.00 54.16 70 THR A O 1
ATOM 495 N N . ALA A 1 71 ? -14.675 -2.786 17.841 1.00 54.59 71 ALA A N 1
ATOM 496 C CA . ALA A 1 71 ? -14.034 -3.313 19.047 1.00 54.59 71 ALA A CA 1
ATOM 497 C C . ALA A 1 71 ? -12.891 -2.437 19.601 1.00 54.59 71 ALA A C 1
ATOM 499 O O . ALA A 1 71 ? -12.084 -2.925 20.388 1.00 54.59 71 ALA A O 1
ATOM 500 N N . GLN A 1 72 ? -12.831 -1.143 19.261 1.00 52.06 72 GLN A N 1
ATOM 501 C CA . GLN A 1 72 ? -11.998 -0.185 20.003 1.00 52.06 72 GLN A CA 1
ATOM 502 C C . GLN A 1 72 ? -12.789 1.075 20.363 1.00 52.06 72 GLN A C 1
ATOM 504 O O . GLN A 1 72 ? -12.534 2.181 19.889 1.00 52.06 72 GLN A O 1
ATOM 509 N N . LYS A 1 73 ? -13.755 0.892 21.267 1.00 42.25 73 LYS A N 1
ATOM 510 C CA . LYS A 1 73 ? -14.158 1.953 22.186 1.00 42.25 73 LYS A CA 1
ATOM 511 C C . LYS A 1 73 ? -12.945 2.226 23.079 1.00 42.25 73 LYS A C 1
ATOM 513 O O . LYS A 1 73 ? -12.541 1.367 23.857 1.00 42.25 73 LYS A O 1
ATOM 518 N N . VAL A 1 74 ? -12.322 3.380 22.863 1.00 47.94 74 VAL A N 1
ATOM 519 C CA . VAL A 1 74 ? -11.257 3.939 23.702 1.00 47.94 74 VAL A CA 1
ATOM 520 C C . VAL A 1 74 ? -11.678 3.840 25.179 1.00 47.94 74 VAL A C 1
ATOM 522 O O . VAL A 1 74 ? -12.807 4.225 25.488 1.00 47.94 74 VAL A O 1
ATOM 525 N N . PRO A 1 75 ? -10.836 3.280 26.067 1.00 49.16 75 PRO A N 1
ATOM 526 C CA . PRO A 1 75 ? -11.153 3.142 27.483 1.00 49.16 75 PRO A CA 1
ATOM 527 C C . PRO A 1 75 ? -11.159 4.504 28.188 1.00 49.16 75 PRO A C 1
ATOM 529 O O . PRO A 1 75 ? -10.273 5.330 27.958 1.00 49.16 75 PRO A O 1
ATOM 532 N N . ASN A 1 76 ? -12.118 4.686 29.092 1.00 41.00 76 ASN A N 1
ATOM 533 C CA . ASN A 1 76 ? -12.056 5.605 30.222 1.00 41.00 76 ASN A CA 1
ATOM 534 C C . ASN A 1 76 ? -12.537 4.871 31.472 1.00 41.00 76 ASN A C 1
ATOM 536 O O . ASN A 1 76 ? -13.605 4.222 31.392 1.00 41.00 76 ASN A O 1
#